Protein AF-A0A8T7DLR0-F1 (afdb_monomer)

Foldseek 3Di:
DWDDDDQKIWDWDWDQDPVRDTWIWIWIWGQDCDDPRHRHIDTPDIHTDPDDPDPVPPD

Structure (mmCIF, N/CA/C/O backbone):
data_AF-A0A8T7DLR0-F1
#
_entry.id   AF-A0A8T7DLR0-F1
#
loop_
_atom_site.group_PDB
_atom_site.id
_atom_site.type_symbol
_atom_site.label_atom_id
_atom_site.label_alt_id
_atom_site.label_comp_id
_atom_site.label_asym_id
_atom_site.label_entity_id
_atom_site.label_seq_id
_atom_site.pdbx_PDB_ins_code
_atom_site.Cartn_x
_atom_site.Cartn_y
_atom_site.Cartn_z
_atom_site.occupancy
_atom_site.B_iso_or_equiv
_atom_site.auth_seq_id
_atom_sit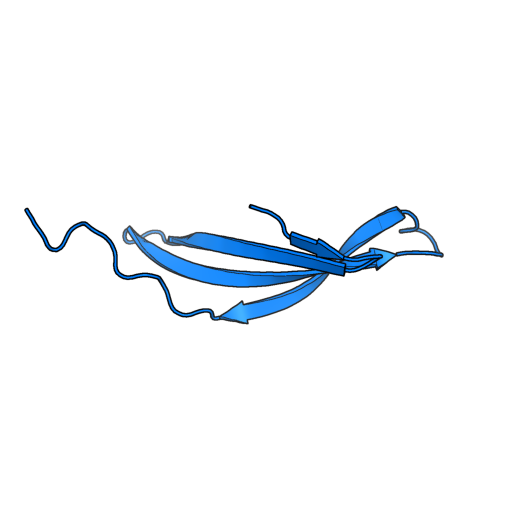e.auth_comp_id
_atom_site.auth_asym_id
_atom_site.auth_atom_id
_atom_site.pdbx_PDB_model_num
ATOM 1 N N . ALA A 1 1 ? -8.829 -2.980 -1.478 1.00 80.19 1 ALA A N 1
ATOM 2 C CA . ALA A 1 1 ? -8.075 -3.775 -2.471 1.00 80.19 1 ALA A CA 1
ATOM 3 C C . ALA A 1 1 ? -6.833 -2.987 -2.869 1.00 80.19 1 ALA A C 1
ATOM 5 O O . ALA A 1 1 ? -6.849 -1.777 -2.672 1.00 80.19 1 ALA A O 1
ATOM 6 N N . VAL A 1 2 ? -5.792 -3.646 -3.388 1.00 89.31 2 VAL A N 1
ATOM 7 C CA . VAL A 1 2 ? -4.585 -2.953 -3.873 1.00 89.31 2 VAL A CA 1
ATOM 8 C C . VAL A 1 2 ? -4.890 -2.358 -5.245 1.00 89.31 2 VAL A C 1
ATOM 10 O O . VAL A 1 2 ? -5.341 -3.080 -6.134 1.00 89.31 2 VAL A O 1
ATOM 13 N N . GLU A 1 3 ? -4.633 -1.067 -5.424 1.00 95.75 3 GLU A N 1
ATOM 14 C CA . GLU A 1 3 ? -4.733 -0.383 -6.714 1.00 95.75 3 GLU A CA 1
ATOM 15 C C . GLU A 1 3 ? -3.348 -0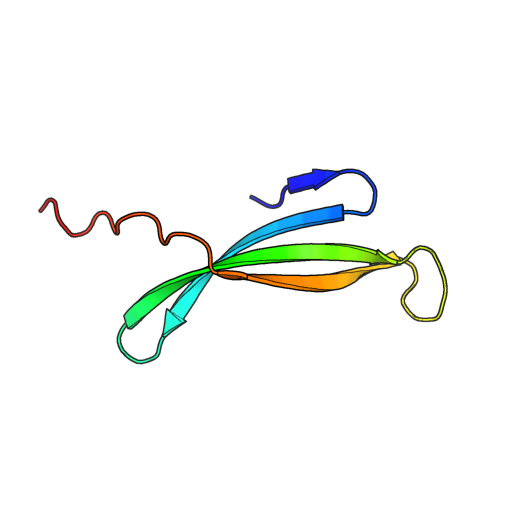.332 -7.361 1.00 95.75 3 GLU A C 1
ATOM 17 O O . GLU A 1 3 ? -2.409 0.203 -6.774 1.00 95.75 3 GLU A O 1
ATOM 22 N N . VAL A 1 4 ? -3.196 -0.900 -8.559 1.00 96.38 4 VAL A N 1
ATOM 23 C CA . VAL A 1 4 ? -1.916 -0.948 -9.285 1.00 96.38 4 VAL A CA 1
ATOM 24 C C . VAL A 1 4 ? -2.046 -0.185 -10.599 1.00 96.38 4 VAL A C 1
ATOM 26 O O . VAL A 1 4 ? -2.983 -0.417 -11.361 1.00 96.38 4 VAL A O 1
ATOM 29 N N . SER A 1 5 ? -1.091 0.703 -10.870 1.00 95.50 5 SER A N 1
ATOM 30 C CA . SER A 1 5 ? -0.968 1.462 -12.115 1.00 95.50 5 SER A CA 1
ATOM 31 C C . SER A 1 5 ? 0.507 1.561 -12.501 1.00 95.50 5 SER A C 1
ATOM 33 O O . SER A 1 5 ? 1.307 2.162 -11.782 1.00 95.50 5 SER A O 1
ATOM 35 N N . ASP A 1 6 ? 0.882 0.930 -13.615 1.00 94.62 6 ASP A N 1
ATOM 36 C CA . ASP A 1 6 ? 2.269 0.778 -14.066 1.00 94.62 6 ASP A CA 1
ATOM 37 C C . ASP A 1 6 ? 3.190 0.217 -12.963 1.00 94.62 6 ASP A C 1
ATOM 39 O O . ASP A 1 6 ? 2.982 -0.879 -12.440 1.00 94.62 6 ASP A O 1
ATOM 43 N N . ASN A 1 7 ? 4.212 0.990 -12.589 1.00 96.44 7 ASN A N 1
ATOM 44 C CA . ASN A 1 7 ? 5.152 0.681 -11.519 1.00 96.44 7 ASN A CA 1
ATOM 45 C C . ASN A 1 7 ? 4.754 1.339 -10.195 1.00 96.44 7 ASN A C 1
ATOM 47 O O . ASN A 1 7 ? 5.610 1.510 -9.335 1.00 96.44 7 ASN A O 1
ATOM 51 N N . ARG A 1 8 ? 3.490 1.735 -10.018 1.00 96.88 8 ARG A N 1
ATOM 52 C CA . ARG A 1 8 ? 2.958 2.288 -8.768 1.00 96.88 8 ARG A CA 1
ATOM 53 C C . ARG A 1 8 ? 1.857 1.401 -8.213 1.00 96.88 8 ARG A C 1
ATOM 55 O O . ARG A 1 8 ? 1.018 0.898 -8.956 1.00 96.88 8 ARG A O 1
ATOM 62 N N . ALA A 1 9 ? 1.856 1.236 -6.899 1.00 97.81 9 ALA A N 1
ATOM 63 C CA . ALA A 1 9 ? 0.787 0.569 -6.179 1.00 97.81 9 ALA A CA 1
ATOM 64 C C . ALA A 1 9 ? 0.369 1.396 -4.964 1.00 97.81 9 ALA A C 1
ATOM 66 O O . ALA A 1 9 ? 1.201 2.009 -4.292 1.00 97.81 9 ALA A O 1
ATOM 67 N N . HIS A 1 10 ? -0.930 1.397 -4.701 1.00 96.75 10 HIS A N 1
ATOM 68 C CA . HIS A 1 10 ? -1.582 2.128 -3.630 1.00 96.75 10 HIS A CA 1
ATOM 69 C C . HIS A 1 10 ? -2.418 1.159 -2.797 1.00 96.75 10 HIS A C 1
ATOM 71 O O . HIS A 1 10 ? -3.139 0.316 -3.336 1.00 96.75 10 HIS A O 1
ATOM 77 N N . GLN A 1 11 ? -2.313 1.260 -1.475 1.00 95.94 11 GLN A N 1
ATOM 78 C CA . GLN A 1 11 ? -3.082 0.425 -0.556 1.00 95.94 11 GLN A CA 1
ATOM 79 C C . GLN A 1 11 ? -3.445 1.211 0.704 1.00 95.94 11 GLN A C 1
ATOM 81 O O . GLN A 1 11 ? -2.583 1.822 1.333 1.00 95.94 11 GLN A O 1
ATOM 86 N N . LEU A 1 12 ? -4.715 1.144 1.109 1.00 95.44 12 LEU A N 1
ATOM 87 C CA . LEU A 1 12 ? -5.144 1.569 2.441 1.00 95.44 12 LEU A CA 1
ATOM 88 C C . LEU A 1 12 ? -4.917 0.431 3.438 1.00 95.44 12 LEU A C 1
ATOM 90 O O . LEU A 1 12 ? -5.394 -0.686 3.234 1.00 95.44 12 LEU A O 1
ATOM 94 N N . VAL A 1 13 ? -4.180 0.705 4.506 1.00 94.25 13 VAL A N 1
ATOM 95 C CA . VAL A 1 13 ? -3.875 -0.253 5.571 1.00 94.25 13 VAL A CA 1
ATOM 96 C C . VAL A 1 13 ? -4.400 0.309 6.879 1.00 94.25 13 VAL A C 1
ATOM 98 O O . VAL A 1 13 ? -3.939 1.359 7.323 1.00 94.25 13 VAL A O 1
ATOM 101 N N . THR A 1 14 ? -5.347 -0.394 7.492 1.00 94.19 14 THR A N 1
ATOM 102 C CA . THR A 1 14 ? -5.836 -0.092 8.839 1.00 94.19 14 THR A CA 1
ATOM 103 C C . THR A 1 14 ? -5.054 -0.926 9.844 1.00 94.19 14 THR A C 1
ATOM 105 O 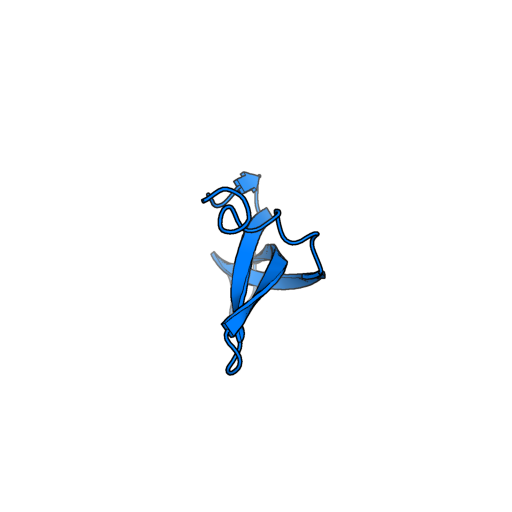O . THR A 1 14 ? -4.941 -2.143 9.700 1.00 94.19 14 THR A O 1
ATOM 108 N N . ILE A 1 15 ? -4.475 -0.255 10.832 1.00 93.56 15 ILE A N 1
ATOM 109 C CA . ILE A 1 15 ? -3.717 -0.851 11.927 1.00 93.56 15 ILE A CA 1
ATOM 110 C C . ILE A 1 15 ? -4.549 -0.676 13.192 1.00 93.56 15 ILE A C 1
ATOM 112 O O . ILE A 1 15 ? -4.998 0.432 13.474 1.00 93.56 15 ILE A O 1
ATOM 116 N N . THR A 1 16 ? -4.731 -1.757 13.942 1.00 94.12 16 THR A N 1
ATOM 117 C CA . THR A 1 16 ? -5.289 -1.709 15.295 1.00 94.12 16 THR A CA 1
ATOM 118 C C . THR A 1 16 ? -4.136 -1.668 16.286 1.00 94.12 16 THR A C 1
ATOM 120 O O . THR A 1 16 ? -3.252 -2.528 16.237 1.00 94.12 16 THR A O 1
ATOM 123 N N . ASP A 1 17 ? -4.114 -0.662 17.153 1.00 90.81 17 ASP A N 1
ATOM 124 C CA . ASP A 1 17 ? -3.074 -0.528 18.165 1.00 90.81 17 ASP A CA 1
ATOM 125 C C . ASP A 1 17 ? -3.336 -1.405 19.408 1.00 90.81 17 ASP A C 1
ATOM 127 O O . ASP A 1 17 ? -4.291 -2.182 19.481 1.00 90.81 17 ASP A O 1
ATOM 131 N N . MET A 1 18 ? -2.462 -1.291 20.411 1.00 94.69 18 MET A N 1
ATOM 132 C CA . MET A 1 18 ? -2.550 -2.083 21.643 1.00 94.69 18 MET A CA 1
ATOM 133 C C . 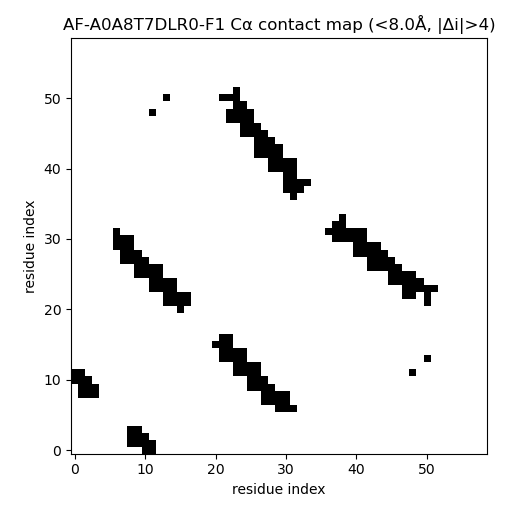MET A 1 18 ? -3.751 -1.724 22.531 1.00 94.69 18 MET A C 1
ATOM 135 O O . MET A 1 18 ? -4.105 -2.521 23.400 1.00 94.69 18 MET A O 1
ATOM 139 N N . VAL A 1 19 ? -4.352 -0.543 22.352 1.00 94.06 19 VAL A N 1
ATOM 140 C CA . VAL A 1 19 ? -5.550 -0.105 23.085 1.00 94.06 19 VAL A CA 1
ATOM 141 C C . VAL A 1 19 ? -6.837 -0.329 22.282 1.00 94.06 19 VAL A C 1
ATOM 143 O O . VAL A 1 19 ? -7.928 -0.128 22.812 1.00 94.06 19 VAL A O 1
ATOM 146 N N . GLY A 1 20 ? -6.722 -0.838 21.053 1.00 92.44 20 GLY A N 1
ATOM 147 C CA . GLY A 1 20 ? -7.842 -1.163 20.177 1.00 92.44 20 GLY A CA 1
ATOM 148 C C . GLY A 1 20 ? -8.274 -0.015 19.267 1.00 92.44 20 GLY A C 1
ATOM 149 O O . GLY A 1 20 ? -9.318 -0.134 18.627 1.00 92.44 20 GLY A O 1
ATOM 150 N N . GLU A 1 21 ? -7.507 1.074 19.196 1.00 92.56 21 GLU A N 1
ATOM 151 C CA . GLU A 1 21 ? -7.778 2.174 18.274 1.00 92.56 21 GLU A CA 1
ATOM 152 C C . GLU A 1 21 ? -7.355 1.798 16.849 1.00 92.56 21 GLU A C 1
ATOM 154 O O . GLU A 1 21 ? -6.296 1.207 16.621 1.00 92.56 21 GLU A O 1
ATOM 159 N N . GLU A 1 22 ? -8.203 2.140 15.877 1.00 93.94 22 GLU A N 1
ATOM 160 C CA . GLU A 1 22 ? -7.946 1.911 14.457 1.00 93.94 22 GLU A CA 1
ATOM 161 C C . GLU A 1 22 ? -7.381 3.168 13.792 1.00 93.94 22 GLU A C 1
ATOM 163 O O . GLU A 1 22 ? -7.975 4.248 13.825 1.00 93.94 22 GLU A O 1
ATOM 168 N N . ILE A 1 23 ? -6.244 3.015 13.118 1.00 93.62 23 ILE A N 1
ATOM 169 C CA . ILE A 1 23 ? -5.584 4.091 12.377 1.00 93.62 23 ILE A CA 1
ATOM 170 C C . ILE A 1 23 ? -5.361 3.623 10.945 1.00 93.62 23 ILE A C 1
ATOM 172 O O . ILE A 1 23 ? -4.782 2.561 10.712 1.00 93.62 23 ILE A O 1
ATOM 176 N N . THR A 1 24 ? -5.813 4.411 9.969 1.00 95.12 24 THR A N 1
ATOM 177 C CA . THR A 1 24 ? -5.654 4.074 8.548 1.00 95.12 24 THR A CA 1
ATOM 178 C C . THR A 1 24 ? -4.517 4.864 7.907 1.00 95.12 24 THR A C 1
ATOM 180 O O . THR A 1 24 ? -4.394 6.076 8.074 1.00 95.12 24 THR A O 1
ATOM 183 N N . TYR A 1 25 ? -3.699 4.173 7.118 1.00 96.00 25 TYR A N 1
ATOM 184 C CA . TYR A 1 25 ? -2.611 4.753 6.341 1.00 96.00 25 TYR A CA 1
ATOM 185 C C . TYR A 1 25 ? -2.768 4.438 4.860 1.00 96.00 25 TYR A C 1
ATOM 187 O O . TYR A 1 25 ? -3.091 3.315 4.480 1.00 96.00 25 TYR A O 1
ATOM 195 N N . HIS A 1 26 ? -2.450 5.411 4.015 1.00 96.75 26 HIS A N 1
ATOM 196 C CA . HIS A 1 26 ? -2.255 5.214 2.590 1.00 96.75 26 HIS A CA 1
ATOM 197 C C . HIS A 1 26 ? -0.782 4.899 2.313 1.00 96.75 26 HIS A C 1
ATOM 199 O O . HIS A 1 26 ? 0.103 5.741 2.482 1.00 96.75 26 HIS A O 1
ATOM 205 N N . TRP A 1 27 ? -0.530 3.666 1.891 1.00 97.69 27 TRP A N 1
ATOM 206 C CA . TRP A 1 27 ? 0.777 3.181 1.477 1.00 97.69 27 TRP A CA 1
ATOM 207 C C . TRP A 1 27 ? 0.957 3.401 -0.019 1.00 97.69 27 TRP A C 1
ATOM 209 O O . TRP A 1 27 ? 0.103 3.008 -0.813 1.00 97.69 27 TRP A O 1
ATOM 219 N N . VAL A 1 28 ? 2.085 4.003 -0.390 1.00 97.56 28 VAL A N 1
ATOM 220 C CA . VAL A 1 28 ? 2.485 4.228 -1.780 1.00 97.56 28 VAL A CA 1
ATOM 221 C C . VAL A 1 28 ? 3.74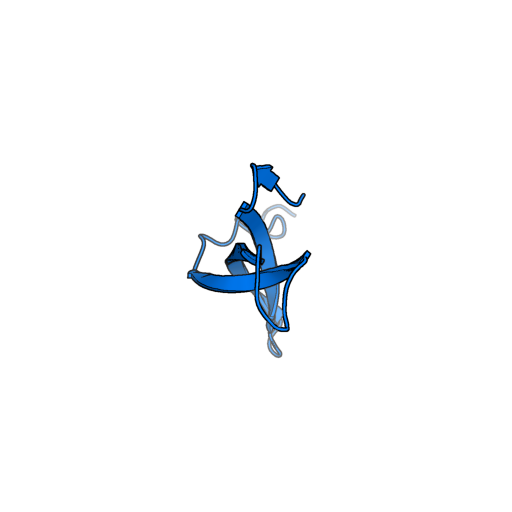6 3.425 -2.046 1.00 97.56 28 VAL A C 1
ATOM 223 O O . VAL A 1 28 ? 4.760 3.617 -1.369 1.00 97.56 28 VAL A O 1
ATOM 226 N N . LEU A 1 29 ? 3.692 2.541 -3.035 1.00 98.19 29 LEU A N 1
ATOM 227 C CA . LEU A 1 29 ? 4.788 1.658 -3.400 1.00 98.19 29 LEU A CA 1
ATOM 228 C C . LEU A 1 29 ? 5.208 1.887 -4.849 1.00 98.19 29 LEU A C 1
ATOM 230 O O . LEU A 1 29 ? 4.366 2.141 -5.711 1.00 98.19 29 LEU A O 1
ATOM 234 N N . THR A 1 30 ? 6.503 1.734 -5.118 1.00 98.12 30 THR A N 1
ATOM 235 C CA . THR A 1 30 ? 7.049 1.726 -6.480 1.00 98.12 30 THR A CA 1
ATOM 236 C C . THR A 1 30 ? 7.740 0.404 -6.780 1.00 98.12 30 THR A C 1
ATOM 238 O O . THR A 1 30 ? 8.579 -0.058 -5.999 1.00 98.12 30 THR A O 1
ATOM 241 N N . ARG A 1 31 ? 7.417 -0.193 -7.931 1.00 97.94 31 ARG A N 1
ATOM 242 C CA . ARG A 1 31 ? 8.120 -1.361 -8.464 1.00 97.94 31 ARG A CA 1
ATOM 243 C C . ARG A 1 31 ? 9.445 -0.914 -9.062 1.00 97.94 31 ARG A C 1
ATOM 245 O O . ARG A 1 31 ? 9.468 -0.086 -9.971 1.00 97.94 31 ARG A O 1
ATOM 252 N N . GLN A 1 32 ? 10.543 -1.451 -8.550 1.00 97.81 32 GLN A N 1
ATOM 253 C CA . GLN A 1 32 ? 11.874 -1.082 -9.019 1.00 97.81 32 GLN A CA 1
ATOM 254 C C . GLN A 1 32 ? 12.159 -1.734 -10.371 1.00 97.81 32 GLN A C 1
ATOM 256 O O . GLN A 1 32 ? 11.913 -2.925 -10.564 1.00 97.81 32 GLN A O 1
ATOM 261 N N . THR A 1 33 ? 12.693 -0.964 -11.313 1.00 97.38 33 THR A N 1
ATOM 262 C CA . THR A 1 33 ? 12.952 -1.433 -12.684 1.00 97.38 33 THR A CA 1
ATOM 263 C C . THR A 1 33 ? 14.381 -1.926 -12.893 1.00 97.38 33 THR A C 1
ATOM 265 O O . THR A 1 33 ? 14.664 -2.615 -13.874 1.00 97.38 33 THR A O 1
ATOM 268 N N . GLU A 1 34 ? 15.283 -1.593 -11.973 1.00 96.12 34 GLU A N 1
ATOM 269 C CA . GLU A 1 34 ? 16.717 -1.850 -12.064 1.00 96.12 34 GLU A CA 1
ATOM 270 C C . GLU A 1 34 ? 17.354 -2.042 -10.679 1.00 96.12 34 GLU A C 1
ATOM 272 O O . GLU A 1 34 ? 16.697 -1.887 -9.649 1.00 96.12 34 GLU A O 1
ATOM 277 N N . GLY A 1 35 ? 18.644 -2.387 -10.669 1.00 96.56 35 GLY A N 1
ATOM 278 C CA . GLY A 1 35 ? 19.410 -2.623 -9.446 1.00 96.56 35 GLY A CA 1
ATOM 279 C C . GLY A 1 35 ? 19.093 -3.954 -8.761 1.00 96.56 35 GLY A C 1
ATOM 280 O O . GLY A 1 35 ? 18.411 -4.818 -9.310 1.00 96.56 35 GLY A O 1
ATOM 281 N N . GLU A 1 36 ? 19.617 -4.118 -7.546 1.00 97.62 36 GLU A N 1
ATOM 282 C CA . GLU A 1 36 ? 19.477 -5.338 -6.731 1.00 97.62 36 GLU A CA 1
ATOM 283 C C . GLU A 1 36 ? 18.016 -5.664 -6.385 1.00 97.62 36 GLU A C 1
ATOM 285 O O . GLU A 1 36 ? 17.648 -6.827 -6.257 1.00 97.62 36 GLU A O 1
ATOM 290 N N . PHE A 1 37 ? 17.167 -4.640 -6.307 1.00 96.75 37 PHE A N 1
ATOM 291 C CA . PHE A 1 37 ? 15.749 -4.770 -5.974 1.00 96.75 37 PHE A CA 1
ATOM 292 C C . PHE A 1 37 ? 14.840 -4.800 -7.200 1.00 96.75 37 PHE A C 1
ATOM 294 O O . PHE A 1 37 ? 13.635 -4.592 -7.060 1.00 96.75 37 PHE A O 1
ATOM 301 N N . LYS A 1 38 ? 15.390 -5.015 -8.403 1.00 97.62 38 LYS A N 1
ATOM 302 C CA . LYS A 1 38 ? 14.598 -5.103 -9.631 1.00 97.62 38 LYS A CA 1
ATOM 303 C C . LYS A 1 38 ? 13.428 -6.075 -9.446 1.00 97.62 38 LYS A C 1
ATOM 305 O O . LYS A 1 38 ? 13.587 -7.164 -8.909 1.00 97.62 38 LYS A O 1
ATOM 310 N N . ASP A 1 39 ? 12.258 -5.656 -9.918 1.00 97.00 39 ASP A N 1
ATOM 311 C CA . ASP A 1 39 ? 10.980 -6.358 -9.804 1.00 97.00 39 ASP A CA 1
ATOM 312 C C . ASP A 1 39 ? 10.382 -6.441 -8.387 1.00 97.00 39 ASP A C 1
ATOM 314 O O . ASP A 1 39 ? 9.275 -6.959 -8.230 1.00 97.00 39 ASP A O 1
ATOM 318 N N . CYS A 1 40 ? 11.018 -5.849 -7.370 1.00 97.38 40 CYS A N 1
ATOM 319 C CA . CYS A 1 40 ? 10.441 -5.706 -6.034 1.00 97.38 40 CYS A CA 1
ATOM 320 C C . CYS A 1 40 ? 9.598 -4.429 -5.903 1.00 97.38 40 CYS A C 1
ATOM 322 O O . CYS A 1 40 ? 9.929 -3.375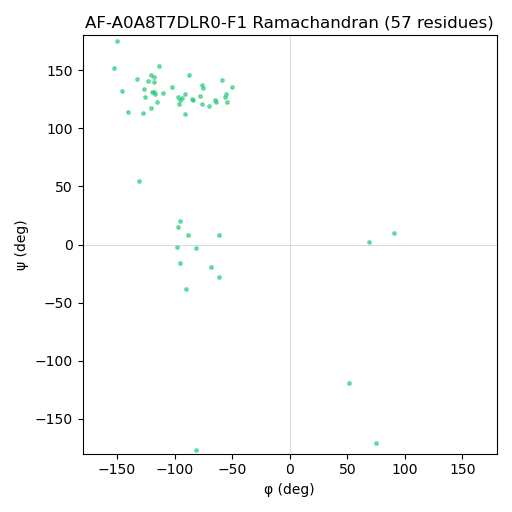 -6.450 1.00 97.38 40 CYS A O 1
ATOM 324 N N . TRP A 1 41 ? 8.526 -4.512 -5.112 1.00 97.56 41 TRP A N 1
ATOM 325 C CA . TRP A 1 41 ? 7.777 -3.347 -4.641 1.00 97.56 41 TRP A CA 1
ATOM 326 C C . TRP A 1 41 ? 8.438 -2.791 -3.384 1.00 97.56 41 TRP A C 1
ATOM 328 O O . TRP A 1 41 ? 8.612 -3.519 -2.409 1.00 97.56 41 TRP A O 1
ATOM 338 N N . MET A 1 42 ? 8.781 -1.506 -3.397 1.00 97.38 42 MET A N 1
ATOM 339 C CA . MET A 1 42 ? 9.330 -0.816 -2.230 1.00 97.38 42 MET A CA 1
ATOM 340 C C . MET A 1 42 ? 8.412 0.312 -1.787 1.00 97.38 42 MET A C 1
ATOM 342 O O . MET A 1 42 ? 7.795 0.980 -2.616 1.00 97.38 42 MET A O 1
ATOM 346 N N . THR A 1 43 ? 8.329 0.520 -0.475 1.00 97.19 43 THR A N 1
ATOM 347 C CA . THR A 1 43 ? 7.551 1.609 0.113 1.00 97.19 43 THR A CA 1
ATOM 348 C C . THR A 1 43 ? 8.230 2.941 -0.178 1.00 97.19 43 THR A C 1
ATOM 350 O O . THR A 1 43 ? 9.349 3.186 0.265 1.00 97.19 43 THR A O 1
ATOM 353 N N . ASN A 1 44 ? 7.531 3.820 -0.887 1.00 96.19 44 ASN A N 1
ATOM 354 C CA . ASN A 1 44 ? 7.961 5.196 -1.105 1.00 96.19 44 ASN A CA 1
ATOM 355 C C . ASN A 1 44 ? 7.426 6.127 -0.018 1.00 96.19 44 ASN A C 1
ATOM 357 O O . ASN A 1 44 ? 8.119 7.060 0.378 1.00 96.19 44 ASN A O 1
ATOM 361 N N . ALA A 1 45 ? 6.187 5.904 0.431 1.00 97.06 45 ALA A N 1
ATOM 362 C CA . ALA A 1 45 ? 5.547 6.730 1.445 1.00 97.06 45 ALA A CA 1
ATOM 363 C C . ALA A 1 45 ? 4.494 5.956 2.243 1.00 97.06 45 ALA A C 1
ATOM 365 O O . ALA A 1 45 ? 3.839 5.046 1.729 1.00 97.06 45 ALA A O 1
ATOM 366 N N . VAL A 1 46 ? 4.309 6.391 3.488 1.00 97.00 46 VAL A N 1
ATOM 367 C CA . VAL A 1 46 ? 3.211 5.999 4.373 1.00 97.00 46 VAL A CA 1
ATOM 368 C C . VAL A 1 46 ? 2.568 7.290 4.863 1.00 97.00 46 VAL A C 1
ATOM 370 O O . VAL A 1 46 ? 3.212 8.085 5.544 1.00 97.00 46 VAL A O 1
ATOM 373 N N . ILE A 1 47 ? 1.326 7.535 4.452 1.00 96.38 47 ILE A N 1
ATOM 374 C CA . ILE A 1 47 ? 0.637 8.813 4.662 1.00 96.38 47 ILE A CA 1
ATOM 375 C C . ILE A 1 47 ? -0.578 8.561 5.558 1.00 96.38 47 ILE A C 1
ATOM 377 O O . ILE A 1 47 ? -1.350 7.652 5.247 1.00 96.38 47 ILE A O 1
ATOM 381 N N . PRO A 1 48 ? -0.788 9.326 6.645 1.00 94.94 48 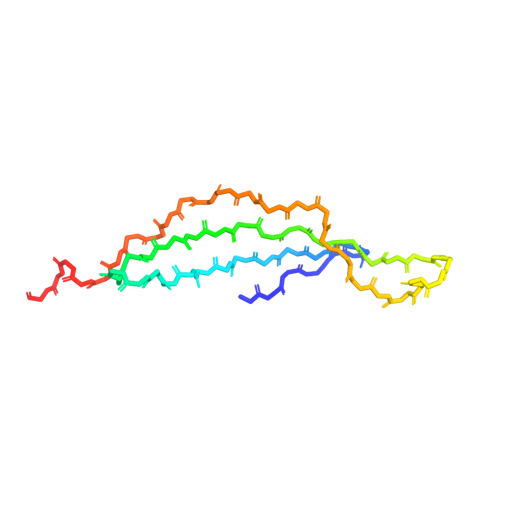PRO A N 1
ATOM 382 C CA . PRO A 1 48 ? -2.024 9.242 7.417 1.00 94.94 48 PRO A CA 1
ATOM 383 C C . PRO A 1 48 ? -3.236 9.474 6.511 1.00 94.94 48 PRO A C 1
ATOM 385 O O . PRO A 1 48 ? -3.271 10.444 5.752 1.00 94.94 48 PRO A O 1
ATOM 388 N N . ALA A 1 49 ? -4.219 8.584 6.579 1.00 91.94 49 ALA A N 1
ATOM 389 C CA . ALA A 1 49 ? -5.485 8.724 5.878 1.00 91.94 49 ALA A CA 1
ATOM 390 C C . ALA A 1 49 ? -6.610 8.905 6.906 1.00 91.94 49 ALA A C 1
ATOM 392 O O . ALA A 1 49 ? -6.478 8.434 8.037 1.00 91.94 49 ALA A O 1
ATOM 393 N N . PRO A 1 50 ? -7.721 9.569 6.545 1.00 84.00 50 PRO A N 1
ATOM 394 C CA . PRO A 1 50 ? -8.900 9.578 7.395 1.00 84.00 50 PRO A CA 1
ATOM 395 C C . PRO A 1 50 ? -9.305 8.135 7.704 1.00 84.00 50 PRO A C 1
ATOM 397 O O . PRO A 1 50 ? -9.525 7.346 6.782 1.00 84.00 50 PRO A O 1
ATOM 400 N N . THR A 1 51 ? -9.378 7.783 8.987 1.00 73.75 51 THR A N 1
ATOM 401 C CA . THR A 1 51 ? -9.973 6.511 9.390 1.00 73.75 51 THR A CA 1
ATOM 402 C C . THR A 1 51 ? -11.455 6.572 9.007 1.00 73.75 51 THR A C 1
ATOM 404 O O . THR A 1 51 ? -12.126 7.536 9.391 1.00 73.75 51 THR A O 1
ATOM 407 N N . PRO A 1 52 ? -11.984 5.623 8.213 1.00 65.00 52 PRO A N 1
ATOM 408 C CA . PRO A 1 52 ? -13.421 5.557 8.005 1.00 65.00 52 PRO A CA 1
ATOM 409 C C . PRO A 1 52 ? -14.108 5.377 9.369 1.00 65.00 52 PRO A C 1
ATOM 411 O O .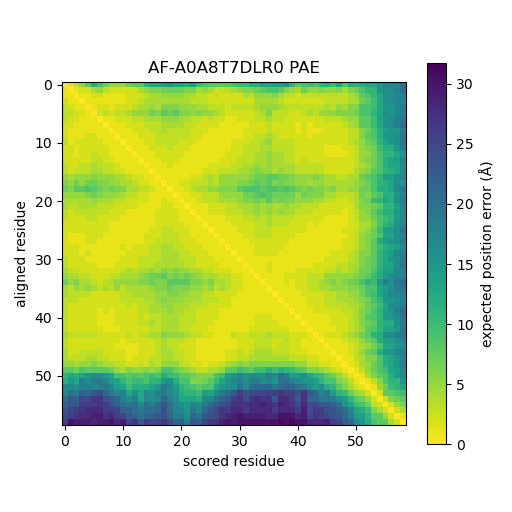 PRO A 1 52 ? -13.559 4.682 10.225 1.00 65.00 52 PRO A O 1
ATOM 414 N N . PRO A 1 53 ? -15.265 6.020 9.608 1.00 60.47 53 PRO A N 1
ATOM 415 C CA . PRO A 1 53 ? -15.968 5.890 10.878 1.00 60.47 53 PRO A CA 1
ATOM 416 C C . PRO A 1 53 ? -16.261 4.413 11.154 1.00 60.47 53 PRO A C 1
ATOM 418 O O . PRO A 1 53 ? -16.803 3.707 10.303 1.00 60.47 53 PRO A O 1
ATOM 421 N N . THR A 1 54 ? -15.862 3.939 12.331 1.00 59.41 54 THR A N 1
ATOM 422 C CA . THR A 1 54 ? -16.093 2.563 12.762 1.00 59.41 54 THR A CA 1
ATOM 423 C C . THR A 1 54 ? -17.606 2.341 12.888 1.00 59.41 54 THR A C 1
ATOM 425 O O . THR A 1 54 ? -18.263 3.028 13.664 1.00 59.41 54 THR A O 1
ATOM 428 N N . GLU A 1 55 ? -18.183 1.363 12.179 1.00 55.91 55 GLU A N 1
ATOM 429 C CA . GLU A 1 55 ? -19.632 1.038 12.180 1.00 55.91 55 GLU A CA 1
ATOM 430 C C . GLU A 1 55 ? -20.205 0.613 13.559 1.00 55.91 55 GLU A C 1
ATOM 432 O O . GLU A 1 55 ? -21.353 0.188 13.667 1.00 55.91 55 GLU A O 1
ATOM 437 N N . ARG A 1 56 ? -19.432 0.726 14.646 1.00 57.00 56 ARG A N 1
ATOM 438 C CA . ARG A 1 56 ? -19.841 0.367 16.013 1.00 57.00 56 ARG A CA 1
ATOM 439 C C . ARG A 1 56 ? -20.670 1.436 16.732 1.00 57.00 56 ARG A C 1
ATOM 441 O O . ARG A 1 56 ? -21.120 1.178 17.841 1.00 57.00 56 ARG A O 1
ATOM 448 N N . GLU A 1 57 ? -20.912 2.596 16.125 1.00 53.69 57 GLU A N 1
ATOM 449 C CA . GLU A 1 57 ? -21.747 3.658 16.716 1.00 53.69 57 GLU A CA 1
ATOM 450 C C . GLU A 1 57 ? -23.250 3.533 16.385 1.00 53.69 57 GLU A C 1
ATOM 452 O O . GLU A 1 57 ? -24.028 4.432 16.695 1.00 53.69 57 GLU A O 1
ATOM 457 N N . THR A 1 58 ? -23.707 2.441 15.756 1.00 47.88 58 THR A N 1
ATOM 458 C CA . THR A 1 58 ? -25.139 2.239 15.436 1.00 47.88 58 THR A CA 1
ATO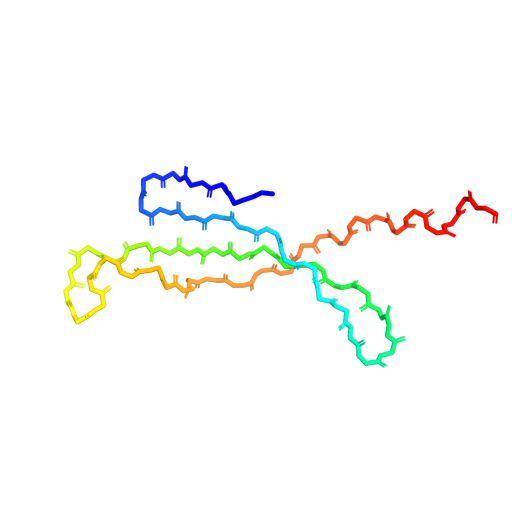M 459 C C . THR A 1 58 ? -25.658 0.861 15.849 1.00 47.88 58 THR A C 1
ATOM 461 O O . THR A 1 58 ? -26.229 0.133 15.036 1.00 47.88 58 THR A O 1
ATOM 464 N N . MET A 1 59 ? -25.488 0.499 17.124 1.00 41.97 59 MET A N 1
ATOM 465 C CA . MET A 1 59 ? -26.231 -0.611 17.731 1.00 41.97 59 MET A CA 1
ATOM 466 C C . MET A 1 59 ? -26.671 -0.294 19.157 1.00 41.97 59 MET A C 1
ATOM 468 O O . MET A 1 59 ? -25.847 0.258 19.918 1.00 41.97 59 MET A O 1
#

Solvent-accessible surface area (backbone atoms only — not comparable to full-atom values): 3676 Å² total; per-residue (Å²): 124,77,47,75,55,94,53,35,38,39,36,78,48,75,45,67,50,97,88,66,52,72,48,28,29,40,35,35,30,38,46,33,88,57,75,96,53,43,79,37,76,41,82,75,46,78,38,89,40,85,54,75,81,69,82,78,84,78,124

Nearest PDB structures (foldseek):
  3ecf-assembly2_C  TM=6.727E-01  e=9.375E-01  Trichormus variabilis ATCC 29413
  7qf5-assembly1_AAA  TM=6.097E-01  e=1.889E+00  Arabidopsis thaliana
  3vhx-assembly2_H  TM=5.584E-01  e=3.196E+00  Homo sapiens
  7obz-assembly3_E  TM=5.845E-01  e=4.279E+00  Cereibacter sphaeroides ATCC 17025
  3vhx-assembly2_F  TM=5.472E-01  e=7.673E+00  Homo sapiens

Radius of gyration: 15.13 Å; Cα contacts (8 Å, |Δi|>4): 102; chains: 1; bounding box: 46×16×37 Å

Secondary structure (DSSP, 8-state):
--EEETTEEEEEEEEE-TTS-EEEEEEEEEE--SSTTTT-EEEEEEEEEPPPPPGGG--

Mean predicted aligned error: 6.16 Å

Sequence (59 aa):
AVEVSDNRAHQLVTITDMVGEEITYHWVLTRQTEGEFKDCWMTNAVIPAPTPPTERETM

pLDDT: mean 89.42, std 14.4, range [41.97, 98.19]